Protein AF-A0A1I4LTQ1-F1 (afdb_monomer)

Structure (mmCIF, N/CA/C/O backbone):
data_AF-A0A1I4LTQ1-F1
#
_entry.id   AF-A0A1I4LTQ1-F1
#
loop_
_atom_site.group_PDB
_atom_site.id
_atom_site.type_symbol
_atom_site.label_atom_id
_atom_site.label_alt_id
_atom_site.label_comp_id
_atom_site.label_asym_id
_atom_site.label_entity_id
_atom_site.label_seq_id
_atom_site.pdbx_PDB_ins_code
_atom_site.Cartn_x
_atom_site.Cartn_y
_atom_site.Cartn_z
_atom_site.occupancy
_atom_site.B_iso_or_equiv
_atom_site.auth_seq_id
_atom_site.auth_comp_id
_atom_site.auth_asym_id
_atom_site.auth_atom_id
_atom_site.pdbx_PDB_model_num
ATOM 1 N N . MET A 1 1 ? -49.888 -30.106 80.036 1.00 45.09 1 MET A N 1
ATOM 2 C CA . MET A 1 1 ? -49.676 -30.018 78.575 1.00 45.09 1 MET A CA 1
ATOM 3 C C . MET A 1 1 ? -50.922 -29.412 77.910 1.00 45.09 1 MET A C 1
ATOM 5 O O . MET A 1 1 ? -51.361 -29.895 76.881 1.00 45.09 1 MET A O 1
ATOM 9 N N . GLU A 1 2 ? -51.498 -28.349 78.493 1.00 43.78 2 GLU A N 1
ATOM 10 C CA . GLU A 1 2 ? -52.837 -27.847 78.110 1.00 43.78 2 GLU A CA 1
ATOM 11 C C . GLU A 1 2 ? -52.862 -26.343 77.763 1.00 43.78 2 GLU A C 1
ATOM 13 O O . GLU A 1 2 ? -53.797 -25.876 77.122 1.00 43.78 2 GLU A O 1
ATOM 18 N N . ASN A 1 3 ? -51.788 -25.590 78.042 1.00 42.47 3 ASN A N 1
ATOM 19 C CA . ASN A 1 3 ? -51.724 -24.146 77.751 1.00 42.47 3 ASN A CA 1
ATOM 20 C C . ASN A 1 3 ? -51.275 -23.803 76.313 1.00 42.47 3 ASN A C 1
A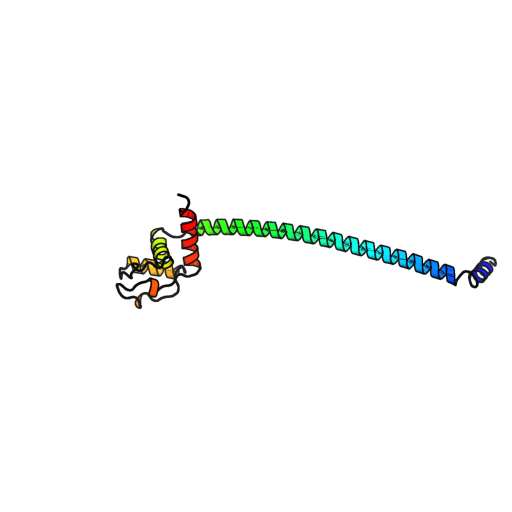TOM 22 O O . ASN A 1 3 ? -51.437 -22.666 75.880 1.00 42.47 3 ASN A O 1
ATOM 26 N N . ASN A 1 4 ? -50.758 -24.773 75.546 1.00 49.94 4 ASN A N 1
ATOM 27 C CA . ASN A 1 4 ? -50.298 -24.553 74.164 1.00 49.94 4 ASN A CA 1
ATOM 28 C C . ASN A 1 4 ? -51.421 -24.671 73.121 1.00 49.94 4 ASN A C 1
ATOM 30 O O . ASN A 1 4 ? -51.283 -24.155 72.016 1.00 49.94 4 ASN A O 1
ATOM 34 N N . VAL A 1 5 ? -52.540 -25.316 73.462 1.00 50.38 5 VAL A N 1
ATOM 35 C CA . VAL A 1 5 ? -53.657 -25.524 72.526 1.00 50.38 5 VAL A CA 1
ATOM 36 C C . VAL A 1 5 ? -54.635 -24.343 72.571 1.00 50.38 5 VAL A C 1
ATOM 38 O O . VAL A 1 5 ? -55.112 -23.903 71.529 1.00 50.38 5 VAL A O 1
ATOM 41 N N . LEU A 1 6 ? -54.852 -23.731 73.742 1.00 42.72 6 LEU A N 1
ATOM 42 C CA . LEU A 1 6 ? -55.742 -22.569 73.881 1.00 42.72 6 LEU A CA 1
ATOM 43 C C . LEU A 1 6 ? -55.154 -21.290 73.238 1.00 42.72 6 LEU A C 1
ATOM 45 O O . LEU A 1 6 ? -55.887 -20.514 72.627 1.00 42.72 6 LEU A O 1
ATOM 49 N N . ALA A 1 7 ? -53.824 -21.115 73.273 1.00 47.09 7 ALA A N 1
ATOM 50 C CA . ALA A 1 7 ? -53.120 -20.041 72.556 1.00 47.09 7 ALA A CA 1
ATOM 51 C C . ALA A 1 7 ? -53.110 -20.244 71.022 1.00 47.09 7 ALA A C 1
ATOM 53 O O . ALA A 1 7 ? -53.141 -19.275 70.257 1.00 47.09 7 ALA A O 1
ATOM 54 N N . ALA A 1 8 ? -53.132 -21.499 70.560 1.00 50.41 8 ALA A N 1
ATOM 55 C CA . ALA A 1 8 ? -53.232 -21.839 69.140 1.00 50.41 8 ALA A CA 1
ATOM 56 C C . ALA A 1 8 ? -54.645 -21.594 68.572 1.00 50.41 8 ALA A C 1
ATOM 58 O O . ALA A 1 8 ? -54.783 -21.205 67.415 1.00 50.41 8 ALA A O 1
ATOM 59 N N . VAL A 1 9 ? -55.697 -21.746 69.386 1.00 45.88 9 VAL A N 1
ATOM 60 C CA . VAL A 1 9 ? -57.092 -21.557 68.943 1.00 45.88 9 VAL A CA 1
ATOM 61 C C . VAL A 1 9 ? -57.524 -20.084 68.997 1.00 45.88 9 VAL A C 1
ATOM 63 O O . VAL A 1 9 ? -58.225 -19.622 68.099 1.00 45.88 9 VAL A O 1
ATOM 66 N N . ILE A 1 10 ? -57.044 -19.301 69.973 1.00 43.50 10 ILE A N 1
ATOM 67 C CA . ILE A 1 10 ? -57.368 -17.863 70.077 1.00 43.50 10 ILE A CA 1
ATOM 68 C C . ILE A 1 10 ? -56.563 -17.012 69.070 1.00 43.50 10 ILE A C 1
ATOM 70 O O . ILE A 1 10 ? -57.073 -16.008 68.571 1.00 43.50 10 ILE A O 1
ATOM 74 N N . SER A 1 11 ? -55.355 -17.434 68.665 1.00 46.81 11 SER A N 1
ATOM 75 C CA . SER A 1 11 ? -54.622 -16.780 67.558 1.00 46.81 11 SER A CA 1
ATOM 76 C C . SER A 1 11 ? -55.139 -17.162 66.161 1.00 46.81 11 SER A C 1
ATOM 78 O O . SER A 1 11 ? -54.960 -16.394 65.211 1.00 46.81 11 SER A O 1
ATOM 80 N N . GLY A 1 12 ? -55.839 -18.296 66.040 1.00 45.28 12 GLY A N 1
ATOM 81 C CA . GLY A 1 12 ? -56.333 -18.835 64.772 1.00 45.28 12 GLY A CA 1
ATOM 82 C C . GLY A 1 12 ? -57.532 -18.108 64.149 1.00 45.28 12 GLY A C 1
ATOM 83 O O . GLY A 1 12 ? -57.721 -18.226 62.943 1.00 45.28 12 GLY A O 1
ATOM 84 N N . ILE A 1 13 ? -58.326 -17.343 64.915 1.00 48.84 13 ILE A N 1
ATOM 85 C CA . ILE A 1 13 ? -59.625 -16.821 64.424 1.00 48.84 13 ILE A CA 1
ATOM 86 C C . ILE A 1 13 ? -59.686 -15.284 64.319 1.00 48.84 13 ILE A C 1
ATOM 88 O O . ILE A 1 13 ? -60.436 -14.771 63.495 1.00 48.84 13 ILE A O 1
ATOM 92 N N . LEU A 1 14 ? -58.864 -14.525 65.058 1.00 44.59 14 LEU A N 1
ATOM 93 C CA . LEU A 1 14 ? -58.902 -13.047 65.010 1.00 44.59 14 LEU A CA 1
ATOM 94 C C . LEU A 1 14 ? -57.570 -12.373 64.633 1.00 44.59 14 LEU A C 1
ATOM 96 O O . LEU A 1 14 ? -57.567 -11.200 64.271 1.00 44.59 14 LEU A O 1
ATOM 100 N N . GLY A 1 15 ? -56.446 -13.100 64.654 1.00 43.44 15 GLY A N 1
ATOM 101 C CA . GLY A 1 15 ? -55.117 -12.556 64.327 1.00 43.44 15 GLY A CA 1
ATOM 102 C C . GLY A 1 15 ? -54.445 -13.180 63.101 1.00 43.44 15 GLY A C 1
ATOM 103 O O . GLY A 1 15 ? -53.581 -12.551 62.496 1.00 43.44 15 GLY A O 1
ATOM 104 N N . GLY A 1 16 ? -54.845 -14.390 62.696 1.00 45.22 16 GLY A N 1
ATOM 105 C CA . GLY A 1 16 ? -54.130 -15.188 61.694 1.00 45.22 16 GLY A CA 1
ATOM 106 C C . GLY A 1 16 ? -54.030 -14.549 60.307 1.00 45.22 16 GLY A C 1
ATOM 107 O O . GLY A 1 16 ? -52.960 -14.571 59.709 1.00 45.22 16 GLY A O 1
ATOM 108 N N . GLY A 1 17 ? -55.100 -13.922 59.809 1.00 51.56 17 GLY A N 1
ATOM 109 C CA . GLY A 1 17 ? -55.105 -13.313 58.471 1.00 51.56 17 GLY A CA 1
ATOM 110 C C . GLY A 1 17 ? -54.215 -12.071 58.367 1.00 51.56 17 GLY A C 1
ATOM 111 O O . GLY A 1 17 ? -53.407 -11.963 57.449 1.00 51.56 17 GLY A O 1
ATOM 112 N N . VAL A 1 18 ? -54.316 -11.158 59.339 1.00 56.81 18 VAL A N 1
ATOM 113 C CA . VAL A 1 18 ? -53.531 -9.913 59.351 1.00 56.81 18 VAL A CA 1
ATOM 114 C C . VAL A 1 18 ? -52.066 -10.203 59.662 1.00 56.81 18 VAL A C 1
ATOM 116 O O . VAL A 1 18 ? -51.195 -9.674 58.982 1.00 56.81 18 VAL A O 1
ATOM 119 N N . VAL A 1 19 ? -51.775 -11.085 60.626 1.00 58.19 19 VAL A N 1
ATOM 120 C CA . VAL A 1 19 ? -50.396 -11.470 60.974 1.00 58.19 19 VAL A CA 1
ATOM 121 C C . VAL A 1 19 ? -49.730 -12.244 59.834 1.00 58.19 19 VAL A C 1
ATOM 123 O O . VAL A 1 19 ? -48.571 -11.978 59.518 1.00 58.19 19 VAL A O 1
ATOM 126 N N . SER A 1 20 ? -50.455 -13.152 59.171 1.00 59.25 20 SER A N 1
ATOM 127 C CA . SER A 1 20 ? -49.943 -13.873 58.001 1.00 59.25 20 SER A CA 1
ATOM 128 C C . SER A 1 20 ? -49.683 -12.924 56.829 1.00 59.25 20 SER A C 1
ATOM 130 O O . SER A 1 20 ? -48.585 -12.944 56.278 1.00 59.25 20 SER A O 1
ATOM 132 N N . ALA A 1 21 ? -50.614 -12.013 56.521 1.00 65.81 21 ALA A N 1
ATOM 133 C CA . ALA A 1 21 ? -50.420 -10.998 55.486 1.00 65.81 21 ALA A CA 1
ATOM 134 C C . ALA A 1 21 ? -49.226 -10.07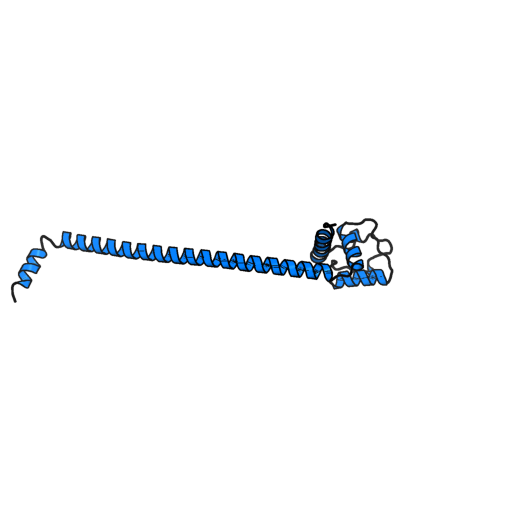9 55.792 1.00 65.81 21 ALA A C 1
ATOM 136 O O . ALA A 1 21 ? -48.422 -9.809 54.900 1.00 65.81 21 ALA A O 1
ATOM 137 N N . LEU A 1 22 ? -49.057 -9.656 57.052 1.00 67.69 22 LEU A N 1
ATOM 138 C CA . LEU A 1 22 ? -47.920 -8.840 57.485 1.00 67.69 22 LEU A CA 1
ATOM 139 C C . LEU A 1 22 ? -46.590 -9.587 57.292 1.00 67.69 22 LEU A C 1
ATOM 141 O O . LEU A 1 22 ? -45.630 -9.022 56.769 1.00 67.69 22 LEU A O 1
ATOM 145 N N . LEU A 1 23 ? -46.539 -10.872 57.663 1.00 66.31 23 LEU A N 1
ATOM 146 C CA . LEU A 1 23 ? -45.379 -11.742 57.450 1.00 66.31 23 LEU A CA 1
ATOM 147 C C . LEU A 1 23 ? -45.064 -11.911 55.961 1.00 66.31 23 LEU A C 1
ATOM 149 O O . LEU A 1 23 ? -43.906 -11.777 55.569 1.00 66.31 23 LEU A O 1
ATOM 153 N N . THR A 1 24 ? -46.074 -12.145 55.120 1.00 71.25 24 THR A N 1
ATOM 154 C CA . THR A 1 24 ? -45.899 -12.248 53.665 1.00 71.25 24 THR A CA 1
ATOM 155 C C . THR A 1 24 ? -45.359 -10.947 53.077 1.00 71.25 24 THR A C 1
ATOM 157 O O . THR A 1 24 ? -44.436 -10.987 52.267 1.00 71.25 24 THR A O 1
ATOM 160 N N . GLN A 1 25 ? -45.856 -9.793 53.524 1.00 72.38 25 GLN A N 1
ATOM 161 C CA . GLN A 1 25 ? -45.396 -8.484 53.058 1.00 72.38 25 GLN A CA 1
ATOM 162 C C . GLN A 1 25 ? -43.952 -8.186 53.489 1.00 72.38 25 GLN A C 1
ATOM 164 O O . GLN A 1 25 ? -43.165 -7.662 52.701 1.00 72.38 25 GLN A O 1
ATOM 169 N N . ILE A 1 26 ? -43.575 -8.545 54.722 1.00 73.75 26 ILE A N 1
ATOM 170 C CA . ILE A 1 26 ? -42.201 -8.401 55.227 1.00 73.75 26 ILE A CA 1
ATOM 171 C C . ILE A 1 26 ? -41.246 -9.326 54.463 1.00 73.75 26 ILE A C 1
ATOM 173 O O . ILE A 1 26 ? -40.159 -8.897 54.076 1.00 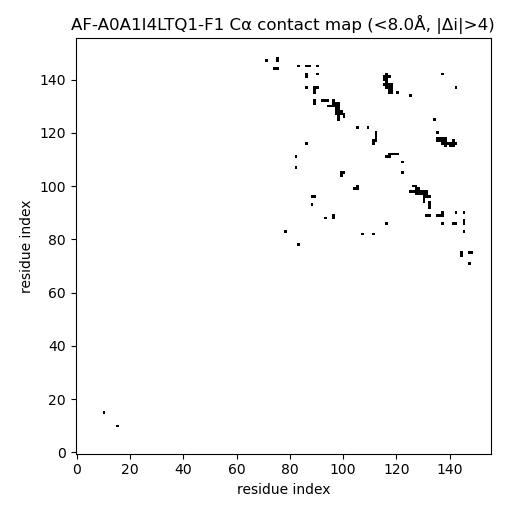73.75 26 ILE A O 1
ATOM 177 N N . LEU A 1 27 ? -41.645 -10.576 54.212 1.00 72.31 27 LEU A N 1
ATOM 178 C CA . LEU A 1 27 ? -40.854 -11.533 53.433 1.00 72.31 27 LEU A CA 1
ATOM 179 C C . LEU A 1 27 ? -40.704 -11.090 51.975 1.00 72.31 27 LEU A C 1
ATOM 181 O O . LEU A 1 27 ? -39.603 -11.169 51.437 1.00 72.31 27 LEU A O 1
ATOM 185 N N . GLN A 1 28 ? -41.769 -10.571 51.356 1.00 75.94 28 GLN A N 1
ATOM 186 C CA . GLN A 1 28 ? -41.710 -9.999 50.011 1.00 75.94 28 GLN A CA 1
ATOM 187 C C . GLN A 1 28 ? -40.776 -8.795 49.960 1.00 75.94 28 GLN A C 1
ATOM 189 O O . GLN A 1 28 ? -39.905 -8.782 49.102 1.00 75.94 28 GLN A O 1
ATOM 194 N N . LYS A 1 29 ? -40.877 -7.851 50.908 1.00 72.69 29 LYS A N 1
ATOM 195 C CA . LYS A 1 29 ? -39.963 -6.700 50.988 1.00 72.69 29 LYS A CA 1
ATOM 196 C C . LYS A 1 29 ? -38.507 -7.131 51.122 1.00 72.69 29 LYS A C 1
ATOM 198 O O . LYS A 1 29 ? -37.661 -6.630 50.386 1.00 72.69 29 LYS A O 1
ATOM 203 N N . LYS A 1 30 ? -38.218 -8.089 52.010 1.00 74.12 30 LYS A N 1
ATOM 204 C CA . LYS A 1 30 ? -36.866 -8.646 52.173 1.00 74.12 30 LYS A CA 1
ATOM 205 C C . LYS A 1 30 ? -36.370 -9.333 50.903 1.00 74.12 30 LYS A C 1
ATOM 207 O O . LYS A 1 30 ? -35.210 -9.158 50.550 1.00 74.12 30 LYS A O 1
ATOM 212 N N . LYS A 1 31 ? -37.238 -10.073 50.208 1.00 75.38 31 LYS A N 1
ATOM 213 C CA . LYS A 1 31 ? -36.907 -10.723 48.937 1.00 75.38 31 LYS A CA 1
ATOM 214 C C . LYS A 1 31 ? -36.620 -9.700 47.837 1.00 75.38 31 LYS A C 1
ATOM 216 O O . LYS A 1 31 ? -35.561 -9.772 47.236 1.00 75.38 31 LYS A O 1
ATOM 221 N N . THR A 1 32 ? -37.481 -8.697 47.650 1.00 77.50 32 THR A N 1
ATOM 222 C CA . THR A 1 32 ? -37.225 -7.606 46.695 1.00 77.50 32 THR A CA 1
ATOM 223 C C . THR A 1 32 ? -35.966 -6.827 47.037 1.00 77.50 32 THR A C 1
ATOM 225 O O . THR A 1 32 ? -35.254 -6.420 46.135 1.00 77.50 32 THR A O 1
ATOM 228 N N . GLN A 1 33 ? -35.654 -6.638 48.319 1.00 78.81 33 GLN A N 1
ATOM 229 C CA . GLN A 1 33 ? -34.439 -5.936 48.721 1.00 78.81 33 GLN A CA 1
ATOM 230 C C . GLN A 1 33 ? -33.184 -6.769 48.442 1.00 78.81 33 GLN A C 1
ATOM 232 O O . GLN A 1 33 ? -32.200 -6.226 47.960 1.00 78.81 33 GLN A O 1
ATOM 237 N N . ALA A 1 34 ? -33.239 -8.085 48.658 1.00 77.44 34 ALA A N 1
ATOM 238 C CA . ALA A 1 34 ? -32.165 -8.993 48.266 1.00 77.44 34 ALA A CA 1
ATOM 239 C C . ALA A 1 34 ? -31.984 -9.057 46.738 1.00 77.44 34 ALA A C 1
ATOM 241 O O . ALA A 1 34 ? -30.851 -9.056 46.264 1.00 77.44 34 ALA A O 1
ATOM 242 N N . ASP A 1 35 ? -33.081 -9.065 45.975 1.00 82.81 35 ASP A N 1
ATOM 243 C CA . ASP A 1 35 ? -33.044 -9.048 44.510 1.00 82.81 35 ASP A CA 1
ATOM 244 C C . ASP A 1 35 ? -32.485 -7.713 43.981 1.00 82.81 35 ASP A C 1
ATOM 246 O O . ASP A 1 35 ? -31.654 -7.722 43.077 1.00 82.81 35 ASP A O 1
ATOM 250 N N . ILE A 1 36 ? -32.856 -6.574 44.583 1.00 79.00 36 ILE A N 1
ATOM 251 C CA . ILE A 1 36 ? -32.298 -5.251 44.251 1.00 79.00 36 ILE A CA 1
ATOM 252 C C . ILE A 1 36 ? -30.797 -5.217 44.537 1.00 79.00 36 ILE A C 1
ATOM 254 O O . ILE A 1 36 ? -30.031 -4.893 43.638 1.00 79.00 36 ILE A O 1
ATOM 258 N N . SER A 1 37 ? -30.358 -5.626 45.731 1.00 80.88 37 SER A N 1
ATOM 259 C CA . SER A 1 37 ? -28.928 -5.647 46.071 1.00 80.88 37 SER A CA 1
ATOM 260 C C . SER A 1 37 ? -28.123 -6.591 45.176 1.00 80.88 37 SER A C 1
ATOM 262 O O . SER A 1 37 ? -26.960 -6.328 44.878 1.00 80.88 37 SER A O 1
ATOM 264 N N . ARG A 1 38 ? -28.731 -7.690 44.718 1.00 84.81 38 ARG A N 1
ATOM 265 C CA . ARG A 1 38 ? -28.106 -8.598 43.755 1.00 84.81 38 ARG A CA 1
ATOM 266 C C . ARG A 1 38 ? -27.959 -7.945 42.383 1.00 84.81 38 ARG A C 1
ATOM 268 O O . ARG A 1 38 ? -26.887 -8.038 41.796 1.00 84.81 38 ARG A O 1
ATOM 275 N N . VAL A 1 39 ? -29.008 -7.295 41.882 1.00 80.19 39 VAL A N 1
ATOM 276 C CA . VAL A 1 39 ? -28.959 -6.580 40.600 1.00 80.19 39 VAL A CA 1
ATOM 277 C C . VAL A 1 39 ? -27.965 -5.423 40.670 1.00 80.19 39 VAL A C 1
ATOM 279 O O . VAL A 1 39 ? -27.193 -5.253 39.736 1.00 80.19 39 VAL A O 1
ATOM 282 N N . GLU A 1 40 ? -27.911 -4.683 41.778 1.00 83.50 40 GLU A N 1
ATOM 283 C CA . GLU A 1 40 ? -26.914 -3.631 42.011 1.00 83.50 40 GLU A CA 1
ATOM 284 C C . GLU A 1 40 ? -25.490 -4.197 41.927 1.00 83.50 40 GLU A C 1
ATOM 286 O O . GLU A 1 40 ? -24.691 -3.719 41.122 1.00 83.50 40 GLU A O 1
ATOM 291 N N . ALA A 1 41 ? -25.201 -5.290 42.638 1.00 83.75 41 ALA A N 1
ATOM 292 C CA . ALA A 1 41 ? -23.898 -5.951 42.575 1.00 83.75 41 ALA A CA 1
ATOM 293 C C . ALA A 1 41 ? -23.563 -6.487 41.168 1.00 83.75 41 ALA A C 1
ATOM 295 O O . ALA A 1 41 ? -22.427 -6.360 40.711 1.00 83.75 41 ALA A O 1
ATOM 296 N N . GLU A 1 42 ? -24.538 -7.056 40.450 1.00 84.81 42 GLU A N 1
ATOM 297 C CA . GLU A 1 42 ? -24.364 -7.491 39.058 1.00 84.81 42 GLU A CA 1
ATOM 298 C C . GLU A 1 42 ? -24.099 -6.287 38.131 1.00 84.81 42 GLU A C 1
ATOM 300 O O . GLU A 1 42 ? -23.221 -6.357 37.270 1.00 84.81 42 GLU A O 1
ATOM 305 N N . THR A 1 43 ? -24.773 -5.149 38.333 1.00 81.81 43 THR A N 1
ATOM 306 C CA . THR A 1 43 ? -24.527 -3.925 37.553 1.00 81.81 43 THR A CA 1
ATOM 307 C C . THR A 1 43 ? -23.165 -3.301 37.845 1.00 81.81 43 THR A C 1
ATOM 309 O O . THR A 1 43 ? -22.478 -2.915 36.902 1.00 81.81 43 THR A O 1
ATOM 312 N N . GLU A 1 44 ? -22.723 -3.257 39.104 1.00 84.31 44 GLU A N 1
ATOM 313 C CA . GLU A 1 44 ? -21.386 -2.783 39.486 1.00 84.31 44 GLU A CA 1
ATOM 314 C C . GLU A 1 44 ? -20.291 -3.689 38.913 1.00 84.31 44 GLU A C 1
ATOM 316 O O . GLU A 1 44 ? -19.279 -3.218 38.378 1.00 84.31 44 GLU A O 1
ATOM 321 N N . HIS A 1 45 ? -20.514 -5.003 38.950 1.00 87.62 45 HIS A N 1
ATOM 322 C CA . HIS A 1 45 ? -19.620 -5.977 38.344 1.00 87.62 45 HIS A CA 1
ATOM 323 C C . HIS A 1 45 ? -19.517 -5.772 36.825 1.00 87.62 45 HIS A C 1
ATOM 325 O O . HIS A 1 45 ? -18.413 -5.771 36.271 1.00 87.62 45 HIS A O 1
ATOM 331 N N . LEU A 1 46 ? -20.644 -5.588 36.134 1.00 83.31 46 LEU A N 1
ATOM 332 C CA . LEU A 1 46 ? -20.668 -5.344 34.689 1.00 83.31 46 LEU A CA 1
ATOM 333 C C . LEU A 1 46 ? -20.032 -3.994 34.327 1.00 83.31 46 LEU A C 1
ATOM 335 O O . LEU A 1 46 ? -19.288 -3.899 33.350 1.00 83.31 46 LEU A O 1
ATOM 339 N N . GLN A 1 47 ? -20.248 -2.950 35.128 1.00 86.38 47 GLN A N 1
ATOM 340 C CA . GLN A 1 47 ? -19.578 -1.659 34.949 1.00 86.38 47 GLN A CA 1
ATOM 341 C C . GLN A 1 47 ? -18.061 -1.788 35.114 1.00 86.38 47 GLN A C 1
ATOM 343 O O . GLN A 1 47 ? -17.294 -1.274 34.303 1.00 86.38 47 GLN A O 1
ATOM 348 N N . THR A 1 48 ? -17.609 -2.546 36.110 1.00 87.50 48 THR A N 1
ATOM 349 C CA . THR A 1 48 ? -16.177 -2.782 36.325 1.00 87.50 48 THR A CA 1
ATOM 350 C C . THR A 1 48 ? -15.565 -3.561 35.160 1.00 87.50 48 THR A C 1
ATOM 352 O O . THR A 1 48 ? -14.504 -3.192 34.656 1.00 87.50 48 THR A O 1
ATOM 355 N N . GLN A 1 49 ? -16.253 -4.595 34.666 1.00 88.38 49 GLN A N 1
ATOM 356 C CA . GLN A 1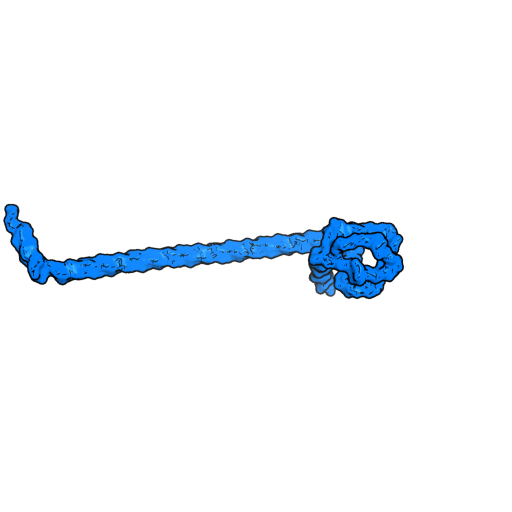 49 ? -15.814 -5.350 33.488 1.00 88.38 49 GLN A CA 1
ATOM 357 C C . GLN A 1 49 ? -15.753 -4.487 32.225 1.00 88.38 49 GLN A C 1
ATOM 359 O O . GLN A 1 49 ? -14.783 -4.573 31.475 1.00 88.38 49 GLN A O 1
ATOM 364 N N . THR A 1 50 ? -16.752 -3.636 31.984 1.00 85.06 50 THR A N 1
ATOM 365 C CA . THR A 1 50 ? -16.751 -2.757 30.803 1.00 85.06 50 THR A CA 1
ATOM 366 C C . THR A 1 50 ? -15.615 -1.736 30.861 1.00 85.06 50 THR A C 1
ATOM 368 O O . THR A 1 50 ? -14.963 -1.506 29.843 1.00 85.06 50 THR A O 1
ATOM 371 N N . LEU A 1 51 ? -15.299 -1.189 32.039 1.00 88.06 51 LEU A N 1
ATOM 372 C CA . LEU A 1 51 ? -14.146 -0.302 32.228 1.00 88.06 51 LEU A CA 1
ATOM 373 C C . LEU A 1 51 ? -12.810 -1.011 31.968 1.00 88.06 51 LEU A C 1
ATOM 375 O O . LEU A 1 51 ? -11.926 -0.440 31.324 1.00 88.06 51 LEU A O 1
ATOM 379 N N . LEU A 1 52 ? -12.660 -2.254 32.435 1.00 89.31 52 LEU A N 1
ATOM 380 C CA . LEU A 1 52 ? -11.462 -3.058 32.183 1.00 89.31 52 LEU A CA 1
ATOM 381 C C . LEU A 1 52 ? -11.294 -3.359 30.689 1.00 89.31 52 LEU A C 1
ATOM 383 O O . LEU A 1 52 ? -10.234 -3.073 30.135 1.00 89.31 52 LEU A O 1
ATOM 387 N N . LEU A 1 53 ? -12.355 -3.812 30.015 1.00 86.94 53 LEU A N 1
ATOM 388 C CA . LEU A 1 53 ? -12.337 -4.082 28.573 1.00 86.94 53 LEU A CA 1
ATOM 389 C C . LEU A 1 53 ? -12.026 -2.827 27.750 1.00 86.94 53 LEU A C 1
ATOM 391 O O . LEU A 1 53 ? -11.258 -2.883 26.794 1.00 86.94 53 LEU A O 1
ATOM 395 N N . GLN A 1 54 ? -12.571 -1.666 28.127 1.00 85.69 54 GLN A N 1
ATOM 396 C CA . GLN A 1 54 ? -12.234 -0.401 27.469 1.00 85.69 54 GLN A CA 1
ATOM 397 C C . GLN A 1 54 ? -10.758 -0.034 27.635 1.00 85.69 54 GLN A C 1
ATOM 399 O O . GLN A 1 54 ? -10.146 0.510 26.713 1.00 85.69 54 GLN A O 1
ATOM 404 N N . LYS A 1 55 ? -10.176 -0.306 28.806 1.00 89.19 55 LYS A N 1
ATOM 405 C CA . LYS A 1 55 ? -8.754 -0.066 29.058 1.00 89.19 55 LYS A CA 1
ATOM 406 C C . LYS A 1 55 ? -7.878 -1.012 28.238 1.00 89.19 55 LYS A C 1
ATOM 408 O O . LYS A 1 55 ? -6.906 -0.552 27.644 1.00 89.19 55 LYS A O 1
ATOM 413 N N . GLU A 1 56 ? -8.240 -2.290 28.166 1.00 88.88 56 GLU A N 1
ATOM 414 C CA . GLU A 1 56 ? -7.555 -3.284 27.333 1.00 88.88 56 GLU A CA 1
ATOM 415 C C . GLU A 1 56 ? -7.625 -2.914 25.851 1.00 88.88 56 GLU A C 1
ATOM 417 O O . GLU A 1 56 ? -6.590 -2.866 25.192 1.00 88.88 56 GLU A O 1
ATOM 422 N N . LEU A 1 57 ? -8.803 -2.536 25.343 1.00 85.94 57 LEU A N 1
ATOM 423 C CA . LEU A 1 57 ? -8.970 -2.072 23.962 1.00 85.94 57 LEU A CA 1
ATOM 424 C C . LEU A 1 57 ? -8.084 -0.866 23.643 1.00 85.94 57 LEU A C 1
ATOM 426 O O . LEU A 1 57 ? -7.463 -0.823 22.584 1.00 85.94 57 LEU A O 1
ATOM 430 N N . LYS A 1 58 ? -7.982 0.103 24.560 1.00 88.25 58 LYS A N 1
ATOM 431 C CA . LYS A 1 58 ? -7.066 1.243 24.397 1.00 88.25 58 LYS A CA 1
ATOM 432 C C . LYS A 1 58 ? -5.602 0.802 24.368 1.00 88.25 58 LYS A C 1
ATOM 434 O O . LYS A 1 58 ? -4.834 1.340 23.573 1.00 88.25 58 LYS A O 1
ATOM 439 N N . GLY A 1 59 ? -5.225 -0.164 25.207 1.00 87.00 59 GLY A N 1
ATOM 440 C CA . GLY A 1 59 ? -3.886 -0.757 25.210 1.00 87.00 59 GLY A CA 1
ATOM 441 C C . GLY A 1 59 ? -3.556 -1.420 23.874 1.00 87.00 59 GLY A C 1
ATOM 442 O O . GLY A 1 59 ? -2.580 -1.043 23.229 1.00 87.00 59 GLY A O 1
ATOM 443 N N . VAL A 1 60 ? -4.431 -2.314 23.406 1.00 88.12 60 VAL A N 1
ATOM 444 C CA . VAL A 1 60 ? -4.294 -3.000 22.112 1.00 88.12 60 VAL A CA 1
ATOM 445 C C . VAL A 1 60 ? -4.227 -1.997 20.962 1.00 88.12 60 VAL A C 1
ATOM 447 O O . VAL A 1 60 ? -3.356 -2.104 20.103 1.00 88.12 60 VAL A O 1
ATOM 450 N N . GLN A 1 61 ? -5.085 -0.973 20.957 1.00 88.44 61 GLN A N 1
ATOM 451 C CA . GLN A 1 61 ? -5.054 0.063 19.924 1.00 88.44 61 GLN A CA 1
ATOM 452 C C . GLN A 1 61 ? -3.712 0.809 19.896 1.00 88.44 61 GLN A C 1
ATOM 454 O O . GLN A 1 61 ? -3.190 1.108 18.822 1.00 88.44 61 GLN A O 1
ATOM 459 N N . SER A 1 62 ? -3.134 1.097 21.064 1.00 90.31 62 SER A N 1
ATOM 460 C CA . SER A 1 62 ? -1.815 1.724 21.155 1.00 90.31 62 SER A CA 1
ATOM 461 C C . SER A 1 62 ? -0.714 0.817 20.602 1.00 90.31 62 SER A C 1
ATOM 463 O O . SER A 1 62 ? 0.156 1.291 19.874 1.00 90.31 62 SER A O 1
ATOM 465 N N . GLU A 1 63 ? -0.740 -0.477 20.919 1.00 88.31 63 GLU A N 1
ATOM 466 C CA . GLU A 1 63 ? 0.237 -1.447 20.407 1.00 88.31 63 GLU A CA 1
ATOM 467 C C . GLU A 1 63 ? 0.137 -1.624 18.890 1.00 88.31 63 GLU A C 1
ATOM 469 O O . GLU A 1 63 ? 1.162 -1.673 18.204 1.00 88.31 63 GLU A O 1
ATOM 474 N N . VAL A 1 64 ? -1.087 -1.654 18.354 1.00 89.12 64 VAL A N 1
ATOM 475 C CA . VAL A 1 64 ? -1.346 -1.674 16.909 1.00 89.12 64 VAL A CA 1
ATOM 476 C C . VAL A 1 64 ? -0.745 -0.438 16.246 1.00 89.12 64 VAL A C 1
ATOM 478 O O . VAL A 1 64 ? -0.024 -0.575 15.260 1.00 89.12 64 VAL A O 1
ATOM 481 N N . ASN A 1 65 ? -0.954 0.753 16.813 1.00 85.38 65 ASN A N 1
ATOM 482 C CA . ASN A 1 65 ? -0.402 1.992 16.261 1.00 85.38 65 ASN A CA 1
ATOM 483 C C . ASN A 1 65 ? 1.137 1.985 16.256 1.00 85.38 65 ASN A C 1
ATOM 485 O O . ASN A 1 65 ? 1.749 2.297 15.237 1.00 85.38 65 ASN A O 1
ATOM 489 N N . ILE A 1 66 ? 1.769 1.562 17.358 1.00 86.75 66 ILE A N 1
ATOM 490 C CA . ILE A 1 66 ? 3.236 1.450 17.455 1.00 86.75 66 ILE A CA 1
ATOM 491 C C . ILE A 1 66 ? 3.772 0.435 16.438 1.00 86.75 66 ILE A C 1
ATOM 493 O O . ILE A 1 66 ? 4.810 0.646 15.808 1.00 86.75 66 ILE A O 1
ATOM 497 N N . THR A 1 67 ? 3.078 -0.690 16.277 1.00 81.69 67 THR A N 1
ATOM 498 C CA . THR A 1 67 ? 3.466 -1.732 15.323 1.00 81.69 67 THR A CA 1
ATOM 499 C C . THR A 1 67 ? 3.348 -1.222 13.892 1.00 81.69 67 THR A C 1
ATOM 501 O O . THR A 1 67 ? 4.271 -1.412 13.101 1.00 81.69 67 THR A O 1
ATOM 504 N N . GLN A 1 68 ? 2.270 -0.504 13.576 1.00 81.06 68 GLN A N 1
ATOM 505 C CA . GLN A 1 68 ? 2.077 0.115 12.272 1.00 81.06 68 GLN A CA 1
ATOM 506 C C . GLN A 1 68 ? 3.178 1.136 11.964 1.00 81.06 68 GLN A C 1
ATOM 508 O O . GLN A 1 68 ? 3.712 1.139 10.860 1.00 81.06 68 GLN A O 1
ATOM 513 N N . GLU A 1 69 ? 3.579 1.958 12.934 1.00 83.19 69 GLU A N 1
ATOM 514 C CA . GLU A 1 69 ? 4.660 2.935 12.760 1.00 83.19 69 GLU A CA 1
ATOM 515 C C . GLU A 1 69 ? 6.014 2.261 12.473 1.00 83.19 69 GLU A C 1
ATOM 517 O O . GLU A 1 69 ? 6.759 2.682 11.579 1.00 83.19 69 GLU A O 1
ATOM 522 N N . LYS A 1 70 ? 6.314 1.157 13.169 1.00 79.69 70 LYS A N 1
ATOM 523 C CA . LYS A 1 70 ? 7.509 0.342 12.901 1.00 79.69 70 LYS A CA 1
ATOM 524 C C . LYS A 1 70 ? 7.472 -0.271 11.504 1.00 79.69 70 LYS A C 1
ATOM 526 O O . LYS A 1 70 ? 8.475 -0.212 10.795 1.00 79.69 70 LYS A O 1
ATOM 531 N N . ILE A 1 71 ? 6.330 -0.828 11.096 1.00 76.69 71 ILE A N 1
ATOM 532 C CA . ILE A 1 71 ? 6.136 -1.386 9.751 1.00 76.69 71 ILE A CA 1
ATOM 533 C C . ILE A 1 71 ? 6.328 -0.294 8.698 1.00 76.69 71 ILE A C 1
ATOM 535 O O . ILE A 1 71 ? 7.112 -0.488 7.774 1.00 76.69 71 ILE A O 1
ATOM 539 N N . ASN A 1 72 ? 5.695 0.867 8.865 1.00 75.00 72 ASN A N 1
ATOM 540 C CA . ASN A 1 72 ? 5.831 1.999 7.948 1.00 75.00 72 ASN A CA 1
ATOM 541 C C . ASN A 1 72 ? 7.295 2.436 7.815 1.00 75.00 72 ASN A C 1
ATOM 543 O O . ASN A 1 72 ? 7.777 2.664 6.707 1.00 75.00 72 ASN A O 1
ATOM 547 N N . THR A 1 73 ? 8.024 2.493 8.933 1.00 77.94 73 THR A N 1
ATOM 548 C CA . THR A 1 73 ? 9.456 2.818 8.943 1.00 77.94 73 THR A CA 1
ATOM 549 C C . THR A 1 73 ? 10.267 1.783 8.168 1.00 77.94 73 THR A C 1
ATOM 551 O O . THR A 1 73 ? 11.082 2.156 7.329 1.00 77.94 73 THR A O 1
ATOM 554 N N . LEU A 1 74 ? 10.039 0.489 8.403 1.00 75.25 74 LEU A N 1
ATOM 555 C CA . LEU A 1 74 ? 10.729 -0.577 7.675 1.00 75.25 74 LEU A CA 1
ATOM 556 C C . LEU A 1 74 ? 10.433 -0.502 6.173 1.00 75.25 74 LEU A C 1
ATOM 558 O O . LEU A 1 74 ? 11.365 -0.445 5.376 1.00 75.25 74 LEU A O 1
ATOM 562 N N . VAL A 1 75 ? 9.156 -0.413 5.797 1.00 72.25 75 VAL A N 1
ATOM 563 C CA . VAL A 1 75 ? 8.692 -0.308 4.405 1.00 72.25 75 VAL A CA 1
ATOM 564 C C . VAL A 1 75 ? 9.310 0.905 3.701 1.00 72.25 75 VAL A C 1
ATOM 566 O O . VAL A 1 75 ? 9.769 0.795 2.566 1.00 72.25 75 VAL A O 1
ATOM 569 N N . LYS A 1 76 ? 9.435 2.047 4.389 1.00 70.38 76 LYS A N 1
ATOM 570 C CA . LYS A 1 76 ? 10.086 3.250 3.846 1.00 70.38 76 LYS A CA 1
ATOM 571 C C . LYS A 1 76 ? 11.540 3.007 3.419 1.00 70.38 76 LYS A C 1
ATOM 573 O O . LYS A 1 76 ? 12.014 3.674 2.498 1.00 70.38 76 LYS A O 1
ATOM 578 N N . TYR A 1 77 ? 12.254 2.091 4.077 1.00 74.06 77 TYR A N 1
ATOM 579 C CA . TYR A 1 77 ? 13.678 1.824 3.840 1.00 74.06 77 TYR A CA 1
ATOM 580 C C . TYR A 1 77 ? 13.966 0.490 3.136 1.00 74.06 77 TYR A C 1
ATOM 582 O O . TYR A 1 77 ? 15.129 0.203 2.858 1.00 74.06 77 TYR A O 1
ATOM 590 N N . THR A 1 78 ? 12.952 -0.317 2.817 1.00 75.31 78 THR A N 1
ATOM 591 C CA . THR A 1 78 ? 13.159 -1.626 2.173 1.00 75.31 78 THR A CA 1
ATOM 592 C C . THR A 1 78 ? 13.496 -1.530 0.688 1.00 75.31 78 THR A C 1
ATOM 594 O O . THR A 1 78 ? 14.175 -2.412 0.167 1.00 75.31 78 THR A O 1
ATOM 597 N N . LEU A 1 79 ? 13.031 -0.486 -0.007 1.00 79.50 79 LEU A N 1
ATOM 598 C CA . LEU A 1 79 ? 13.222 -0.339 -1.449 1.00 79.50 79 LEU A CA 1
ATOM 599 C C . LEU A 1 79 ? 14.359 0.643 -1.772 1.00 79.50 79 LEU A C 1
ATOM 601 O O . LEU A 1 79 ? 14.490 1.698 -1.151 1.00 79.50 79 LEU A O 1
ATOM 605 N N . ALA A 1 80 ? 15.178 0.308 -2.772 1.00 80.50 80 ALA A N 1
ATOM 606 C CA . ALA A 1 80 ? 16.225 1.201 -3.256 1.00 80.50 80 ALA A CA 1
ATOM 607 C C . ALA A 1 80 ? 15.634 2.465 -3.910 1.00 80.50 80 ALA A C 1
ATOM 609 O O . ALA A 1 80 ? 14.608 2.400 -4.584 1.00 80.50 80 ALA A O 1
ATOM 610 N N . PHE A 1 81 ? 16.322 3.603 -3.764 1.00 81.62 81 PHE A N 1
ATOM 611 C CA . PHE A 1 81 ? 15.848 4.915 -4.230 1.00 81.62 81 PHE A CA 1
ATOM 612 C C . PHE A 1 81 ? 15.438 4.932 -5.715 1.00 81.62 81 PHE A C 1
ATOM 614 O O . PHE A 1 81 ? 14.379 5.444 -6.057 1.00 81.62 81 PHE A O 1
ATOM 621 N N . TYR A 1 82 ? 16.230 4.304 -6.588 1.00 80.81 82 TYR A N 1
ATOM 622 C CA . TYR A 1 82 ? 15.952 4.267 -8.029 1.00 80.81 82 TYR A CA 1
ATOM 623 C C . TYR A 1 82 ? 14.701 3.442 -8.387 1.00 80.81 82 TYR A C 1
ATOM 625 O O . TYR A 1 82 ? 14.003 3.761 -9.341 1.00 80.81 82 TYR A O 1
ATOM 633 N N . LEU A 1 83 ? 14.371 2.406 -7.607 1.00 88.44 83 LEU A N 1
ATOM 634 C CA . LEU A 1 83 ? 13.146 1.621 -7.809 1.00 88.44 83 LEU A CA 1
ATOM 635 C C . LEU A 1 83 ? 11.908 2.407 -7.383 1.00 88.44 83 LEU A C 1
ATOM 637 O O . LEU A 1 83 ? 10.860 2.307 -8.019 1.00 88.44 83 LEU A O 1
ATOM 641 N N . LEU A 1 84 ? 12.038 3.215 -6.332 1.00 89.44 84 LEU A N 1
ATOM 642 C CA . LEU A 1 84 ? 10.971 4.108 -5.909 1.00 89.44 84 LEU A CA 1
ATOM 643 C C . LEU A 1 84 ? 10.679 5.179 -6.963 1.00 89.44 84 LEU A C 1
ATOM 645 O O . LEU A 1 84 ? 9.520 5.516 -7.163 1.00 89.44 84 LEU A O 1
ATOM 649 N N . GLU A 1 85 ? 11.695 5.676 -7.669 1.00 90.94 85 GLU A N 1
ATOM 650 C CA . GLU A 1 85 ? 11.506 6.655 -8.743 1.00 90.94 85 GLU A CA 1
ATOM 651 C C . GLU A 1 85 ? 10.555 6.131 -9.833 1.00 90.94 85 GLU A C 1
ATOM 653 O O . GLU A 1 85 ? 9.666 6.852 -10.285 1.00 90.94 85 GLU A O 1
ATOM 658 N N . HIS A 1 86 ? 10.674 4.852 -10.205 1.00 93.88 86 HIS A N 1
ATOM 659 C CA . HIS A 1 86 ? 9.745 4.209 -11.138 1.00 93.88 86 HIS A CA 1
ATOM 660 C C . HIS A 1 86 ? 8.311 4.162 -10.590 1.00 93.88 86 HIS A C 1
ATOM 662 O O . HIS A 1 86 ? 7.366 4.444 -11.327 1.00 93.88 86 HIS A O 1
ATOM 668 N N . LEU A 1 87 ? 8.141 3.830 -9.305 1.00 93.94 87 LEU A N 1
ATOM 669 C CA . LEU A 1 87 ? 6.824 3.809 -8.662 1.00 93.94 87 LEU A CA 1
ATOM 670 C C . LEU A 1 87 ? 6.224 5.215 -8.551 1.00 93.94 87 LEU A C 1
ATOM 672 O O . LEU A 1 87 ? 5.044 5.385 -8.827 1.00 93.94 87 LEU A O 1
ATOM 676 N N . SER A 1 88 ? 7.032 6.218 -8.207 1.00 93.69 88 SER A N 1
ATOM 677 C CA . SER A 1 88 ? 6.610 7.616 -8.081 1.00 93.69 88 SER A CA 1
ATOM 678 C C . SER A 1 88 ? 6.146 8.187 -9.425 1.00 93.69 88 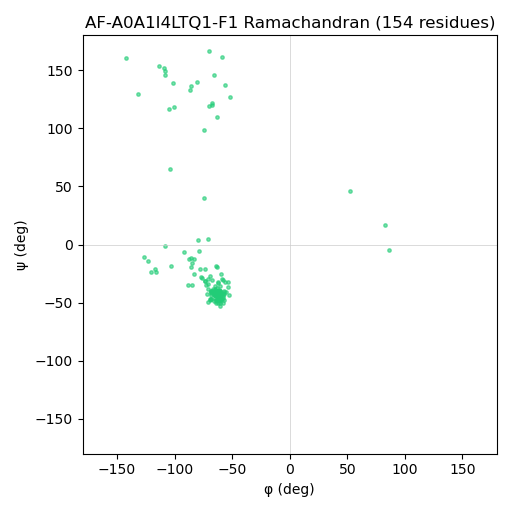SER A C 1
ATOM 680 O O . SER A 1 88 ? 5.071 8.776 -9.499 1.00 93.69 88 SER A O 1
ATOM 682 N N . LYS A 1 89 ? 6.872 7.921 -10.520 1.00 94.81 89 LYS A N 1
ATOM 683 C CA . LYS A 1 89 ? 6.447 8.328 -11.874 1.00 94.81 89 LYS A CA 1
ATOM 684 C C . LYS A 1 89 ? 5.105 7.715 -12.278 1.00 94.81 89 LYS A C 1
ATOM 686 O O . LYS A 1 89 ? 4.272 8.399 -12.864 1.00 94.81 89 LYS A O 1
ATOM 691 N N . LEU A 1 90 ? 4.876 6.444 -11.940 1.00 94.94 90 LEU A N 1
ATOM 692 C CA . LEU A 1 90 ? 3.582 5.790 -12.166 1.00 94.94 90 LEU A CA 1
ATOM 693 C C . LEU A 1 90 ? 2.484 6.360 -11.260 1.00 94.94 90 LEU A C 1
ATOM 695 O O . LEU A 1 90 ? 1.365 6.565 -11.715 1.00 94.94 90 LEU A O 1
ATOM 699 N N . TYR A 1 91 ? 2.799 6.643 -9.996 1.00 95.75 91 TYR A N 1
ATOM 700 C CA . TYR A 1 91 ? 1.857 7.176 -9.011 1.00 95.75 91 TYR A CA 1
ATOM 701 C C . TYR A 1 91 ? 1.344 8.564 -9.405 1.00 95.75 91 TYR A C 1
ATOM 703 O O . TYR A 1 91 ? 0.136 8.801 -9.430 1.00 95.75 91 TYR A O 1
ATOM 711 N N . HIS A 1 92 ? 2.254 9.453 -9.807 1.00 94.56 92 HIS A N 1
ATOM 712 C CA . HIS A 1 92 ? 1.934 10.813 -10.255 1.00 94.56 92 HIS A CA 1
ATOM 713 C C . HIS A 1 92 ? 1.435 10.890 -11.697 1.00 94.56 92 HIS A C 1
ATOM 715 O O . HIS A 1 92 ? 1.192 11.987 -12.192 1.00 94.56 92 HIS A O 1
ATOM 721 N N . HIS A 1 93 ? 1.259 9.745 -12.364 1.00 91.25 93 HIS A N 1
ATOM 722 C CA . HIS A 1 93 ? 0.814 9.665 -13.755 1.00 91.25 93 HIS A CA 1
ATOM 723 C C . HIS A 1 93 ? 1.673 10.533 -14.693 1.00 91.25 93 HIS A C 1
ATOM 725 O O . HIS A 1 93 ? 1.158 11.270 -15.534 1.00 91.25 93 HIS A O 1
ATOM 731 N N . ASP A 1 94 ? 3.000 10.446 -14.553 1.00 92.31 94 ASP A N 1
ATOM 732 C CA . ASP A 1 94 ? 3.943 11.191 -15.387 1.00 92.31 94 ASP A CA 1
ATOM 733 C C . ASP A 1 94 ? 3.827 10.763 -16.861 1.00 92.31 94 ASP A C 1
ATOM 735 O O . ASP A 1 94 ? 4.239 9.670 -17.261 1.00 92.31 94 ASP A O 1
ATOM 739 N N . GLU A 1 95 ? 3.289 11.654 -17.696 1.00 89.00 95 GLU A N 1
ATOM 740 C CA . GLU A 1 95 ? 3.084 11.421 -19.127 1.00 89.00 95 GLU A CA 1
ATOM 741 C C . GLU A 1 95 ? 4.380 11.216 -19.929 1.00 89.00 95 GLU A C 1
ATOM 743 O O . GLU A 1 95 ? 4.346 10.709 -21.061 1.00 89.00 95 GLU A O 1
ATOM 748 N N . VAL A 1 96 ? 5.521 11.628 -19.373 1.00 92.38 96 VAL A N 1
ATOM 749 C CA . VAL A 1 96 ? 6.845 11.473 -19.983 1.00 92.38 96 VAL A CA 1
ATOM 750 C C . VAL A 1 96 ? 7.429 10.093 -19.673 1.00 92.38 96 VAL A C 1
ATOM 752 O O . VAL A 1 96 ? 8.351 9.645 -20.360 1.00 92.38 96 VAL A O 1
ATOM 755 N N . TYR A 1 97 ? 6.875 9.376 -18.692 1.00 94.69 97 TYR A N 1
ATOM 756 C CA . TYR A 1 97 ? 7.377 8.076 -18.278 1.00 94.69 97 TYR A CA 1
ATOM 757 C C . TYR A 1 97 ? 7.022 6.980 -19.291 1.00 94.69 97 TYR A C 1
ATOM 759 O O . TYR A 1 97 ? 5.915 6.429 -19.336 1.00 94.69 97 TYR A O 1
ATOM 767 N N . ARG A 1 98 ? 8.004 6.681 -20.144 1.00 96.06 98 ARG A N 1
ATOM 768 C CA . ARG A 1 98 ? 7.877 5.774 -21.284 1.00 96.06 98 ARG A CA 1
ATOM 769 C C . ARG A 1 98 ? 8.709 4.517 -21.114 1.00 96.06 98 ARG A C 1
ATOM 771 O O . ARG A 1 98 ? 9.740 4.520 -20.445 1.00 96.06 98 ARG A O 1
ATOM 778 N N . TYR A 1 99 ? 8.264 3.453 -21.767 1.00 96.81 99 TYR A N 1
ATOM 779 C CA . TYR A 1 99 ? 8.973 2.190 -21.808 1.00 96.81 99 TYR A CA 1
ATOM 780 C C . TYR A 1 99 ? 10.279 2.320 -22.596 1.00 96.81 99 TYR A C 1
ATOM 782 O O . TYR A 1 99 ? 10.266 2.626 -23.792 1.00 96.81 99 TYR A O 1
ATOM 790 N N . ASP A 1 100 ? 11.393 2.038 -21.925 1.00 95.00 100 ASP A N 1
ATOM 791 C CA . ASP A 1 100 ? 12.713 1.876 -22.530 1.00 95.00 100 ASP A CA 1
ATOM 792 C C . ASP A 1 100 ? 13.058 0.373 -22.572 1.00 95.00 100 ASP A C 1
ATOM 794 O O . ASP A 1 100 ? 13.178 -0.239 -21.506 1.00 95.00 100 ASP A O 1
ATOM 798 N N . PRO A 1 101 ? 13.224 -0.255 -23.757 1.00 92.81 101 PRO A N 1
ATOM 799 C CA . PRO A 1 101 ? 13.541 -1.683 -23.911 1.00 92.81 101 PRO A CA 1
ATOM 800 C C . PRO A 1 101 ? 15.008 -2.012 -23.559 1.00 92.81 101 PRO A C 1
ATOM 802 O O . PRO A 1 101 ? 15.691 -2.795 -24.221 1.00 92.81 101 PRO A O 1
ATOM 805 N N . ASN A 1 102 ? 15.518 -1.383 -22.510 1.00 95.44 102 ASN A N 1
ATOM 806 C CA . ASN A 1 102 ? 16.827 -1.600 -21.929 1.00 95.44 102 ASN A CA 1
ATOM 807 C C . ASN A 1 102 ? 16.750 -2.756 -20.910 1.00 95.44 102 ASN A C 1
ATOM 809 O O . ASN A 1 102 ? 15.893 -2.726 -20.022 1.00 95.44 102 ASN A O 1
ATOM 813 N N . PRO A 1 103 ? 17.681 -3.732 -20.933 1.00 94.75 103 PRO A N 1
ATOM 814 C CA . PRO A 1 103 ? 17.686 -4.851 -19.988 1.00 94.75 103 PRO A CA 1
ATOM 815 C C . PRO A 1 103 ? 17.659 -4.451 -18.505 1.00 94.75 103 PRO A C 1
ATOM 817 O O . PRO A 1 103 ? 17.100 -5.177 -17.684 1.00 94.75 103 PRO A O 1
ATOM 820 N N . ARG A 1 104 ? 18.267 -3.314 -18.139 1.00 93.81 104 ARG A N 1
ATOM 821 C CA . ARG A 1 104 ? 18.233 -2.793 -16.763 1.00 93.81 104 ARG A CA 1
ATOM 822 C C . ARG A 1 104 ? 16.832 -2.317 -16.394 1.00 93.81 104 ARG A C 1
ATOM 824 O O . ARG A 1 104 ? 16.318 -2.733 -15.366 1.00 93.81 104 ARG A O 1
ATOM 831 N N . PHE A 1 105 ? 16.211 -1.527 -17.266 1.00 93.81 105 PHE A N 1
ATOM 832 C CA . PHE A 1 105 ? 14.861 -1.008 -17.073 1.00 93.81 105 PHE A CA 1
ATOM 833 C C . PHE A 1 105 ? 13.830 -2.141 -16.974 1.00 93.81 105 PHE A C 1
ATOM 835 O O . PHE A 1 105 ? 13.032 -2.186 -16.041 1.00 93.81 105 PHE A O 1
ATOM 842 N N . GLU A 1 106 ? 13.905 -3.125 -17.875 1.00 95.69 106 GLU A N 1
ATOM 843 C CA . GLU A 1 106 ? 13.045 -4.311 -17.817 1.00 95.69 106 GLU A CA 1
ATOM 844 C C . GLU A 1 106 ? 13.225 -5.105 -16.525 1.00 95.69 106 GLU A C 1
ATOM 846 O O . GLU A 1 106 ? 12.245 -5.558 -15.937 1.00 95.69 106 GLU A O 1
ATOM 851 N N . ARG A 1 107 ? 14.473 -5.313 -16.090 1.00 95.00 107 ARG A N 1
ATOM 852 C CA . ARG A 1 107 ? 14.767 -6.029 -14.845 1.00 95.00 107 ARG A CA 1
ATOM 853 C C . ARG A 1 107 ? 14.154 -5.308 -13.650 1.00 95.00 107 ARG A C 1
ATOM 855 O O . ARG A 1 107 ? 13.581 -5.969 -12.790 1.00 95.00 107 ARG A O 1
ATOM 862 N N . ASP A 1 108 ? 14.256 -3.988 -13.613 1.00 94.94 108 ASP A N 1
ATOM 863 C CA . ASP A 1 108 ? 13.739 -3.182 -12.514 1.00 94.94 108 ASP A CA 1
ATOM 864 C C . ASP A 1 108 ? 12.195 -3.220 -12.499 1.00 94.94 108 ASP A C 1
ATOM 866 O O . ASP A 1 108 ? 11.597 -3.445 -11.448 1.00 94.94 108 ASP A O 1
ATOM 870 N N . LEU A 1 109 ? 11.539 -3.171 -13.668 1.00 95.19 109 LEU A N 1
ATOM 871 C CA . LEU A 1 109 ? 10.093 -3.401 -13.788 1.00 95.19 109 LEU A CA 1
ATOM 872 C C . LEU A 1 109 ? 9.664 -4.820 -13.375 1.00 95.19 109 LEU A C 1
ATOM 874 O O . LEU A 1 109 ? 8.643 -4.973 -12.701 1.00 95.19 109 LEU A O 1
ATOM 878 N N . ARG A 1 110 ? 10.427 -5.864 -13.744 1.00 95.31 110 ARG A N 1
ATOM 879 C CA . ARG A 1 110 ? 10.169 -7.244 -13.275 1.00 95.31 110 ARG A CA 1
ATOM 880 C C . ARG A 1 110 ? 10.258 -7.314 -11.769 1.00 95.31 110 ARG A C 1
ATOM 882 O O . ARG A 1 110 ? 9.352 -7.846 -11.150 1.00 95.31 110 ARG A O 1
ATOM 889 N N . LEU A 1 111 ? 11.313 -6.747 -11.195 1.00 93.38 111 LEU A N 1
ATOM 890 C CA . LEU A 1 111 ? 11.521 -6.753 -9.757 1.00 93.38 111 LEU A CA 1
ATOM 891 C C . LEU A 1 111 ? 10.355 -6.071 -9.033 1.00 93.38 111 LEU A C 1
ATOM 893 O O . LEU A 1 111 ? 9.810 -6.641 -8.097 1.00 93.38 111 LEU A O 1
ATOM 897 N N . LEU A 1 112 ? 9.919 -4.897 -9.493 1.00 94.50 112 LEU A N 1
ATOM 898 C CA . LEU A 1 112 ? 8.783 -4.188 -8.897 1.00 94.50 112 LEU A CA 1
ATOM 899 C C . LEU A 1 112 ? 7.473 -4.984 -8.977 1.00 94.50 112 LEU A C 1
ATOM 901 O O . LEU A 1 112 ? 6.699 -4.996 -8.020 1.00 94.50 112 LEU A O 1
ATOM 905 N N . ARG A 1 113 ? 7.231 -5.674 -10.094 1.00 95.44 113 ARG A N 1
ATOM 906 C CA . ARG A 1 113 ? 6.077 -6.564 -10.265 1.00 95.44 113 ARG A CA 1
ATOM 907 C C . ARG A 1 113 ? 6.173 -7.805 -9.380 1.00 95.44 113 ARG A C 1
ATOM 909 O O . ARG A 1 113 ? 5.208 -8.148 -8.710 1.00 95.44 113 ARG A O 1
ATOM 916 N N . ASP A 1 114 ? 7.325 -8.465 -9.361 1.00 93.19 114 ASP A N 1
ATOM 917 C CA . ASP A 1 114 ? 7.545 -9.718 -8.633 1.00 93.19 114 ASP A CA 1
ATOM 918 C C . ASP A 1 114 ? 7.532 -9.491 -7.110 1.00 93.19 114 ASP A C 1
ATOM 920 O O . ASP A 1 114 ? 7.133 -10.373 -6.355 1.00 93.19 114 ASP A O 1
ATOM 924 N N . LEU A 1 115 ? 7.889 -8.283 -6.658 1.00 89.88 115 LEU A N 1
ATOM 925 C CA . LEU A 1 115 ? 7.717 -7.826 -5.274 1.00 89.88 115 LEU A CA 1
ATOM 926 C C . LEU A 1 115 ? 6.278 -7.376 -4.948 1.00 89.88 115 LEU A C 1
ATOM 928 O O . LEU A 1 115 ? 5.980 -7.079 -3.794 1.00 89.88 115 LEU A O 1
ATOM 932 N N . GLY A 1 116 ? 5.382 -7.325 -5.938 1.00 92.25 116 GLY A N 1
ATOM 933 C CA . GLY A 1 116 ? 3.965 -7.006 -5.748 1.00 92.25 116 GLY A CA 1
ATOM 934 C C . GLY A 1 116 ? 3.630 -5.514 -5.673 1.00 92.25 116 GLY A C 1
ATOM 935 O O . GLY A 1 116 ? 2.541 -5.166 -5.216 1.00 92.25 116 GLY A O 1
ATOM 936 N N . TYR A 1 117 ? 4.522 -4.619 -6.109 1.00 93.62 117 TYR A N 1
ATOM 937 C CA . TYR A 1 117 ? 4.249 -3.173 -6.163 1.00 93.62 117 TYR A CA 1
ATOM 938 C C . TYR A 1 117 ? 3.490 -2.749 -7.427 1.00 93.62 117 TYR A C 1
ATOM 940 O O . TYR A 1 117 ? 2.782 -1.742 -7.416 1.00 93.62 117 TYR A O 1
ATOM 948 N N . LEU A 1 118 ? 3.618 -3.523 -8.506 1.00 96.56 118 LEU A N 1
ATOM 949 C CA . LEU A 1 118 ? 2.889 -3.335 -9.762 1.00 96.56 118 LEU A CA 1
ATOM 950 C C . LEU A 1 118 ? 1.845 -4.438 -9.925 1.00 96.56 118 LEU A C 1
ATOM 952 O O . LEU A 1 118 ? 2.075 -5.575 -9.507 1.00 96.56 118 LEU A O 1
ATOM 956 N N . GLU A 1 119 ? 0.707 -4.108 -10.533 1.00 96.06 119 GLU A N 1
ATOM 957 C CA . GLU A 1 119 ? -0.264 -5.119 -10.958 1.00 96.06 119 GLU A CA 1
ATOM 958 C C . GLU A 1 119 ? 0.383 -6.109 -11.937 1.00 96.06 119 GLU A C 1
ATOM 960 O O . GLU A 1 119 ? 1.436 -5.847 -12.517 1.00 96.06 119 GLU A O 1
ATOM 965 N N . LEU A 1 120 ? -0.218 -7.285 -12.117 1.00 94.56 120 LEU A N 1
ATOM 966 C CA . LEU A 1 120 ? 0.341 -8.285 -13.020 1.00 94.56 120 LEU A CA 1
ATOM 967 C C . LEU A 1 120 ? 0.256 -7.797 -14.475 1.00 94.56 120 LEU A C 1
ATOM 969 O O . LEU A 1 120 ? -0.831 -7.571 -14.998 1.00 94.56 120 LEU A O 1
ATOM 973 N N . PHE A 1 121 ? 1.403 -7.710 -15.149 1.00 94.31 121 PHE A N 1
ATOM 974 C CA . PHE A 1 121 ? 1.493 -7.427 -16.582 1.00 94.31 121 PHE A CA 1
ATOM 975 C C . PHE A 1 121 ? 2.624 -8.229 -17.236 1.0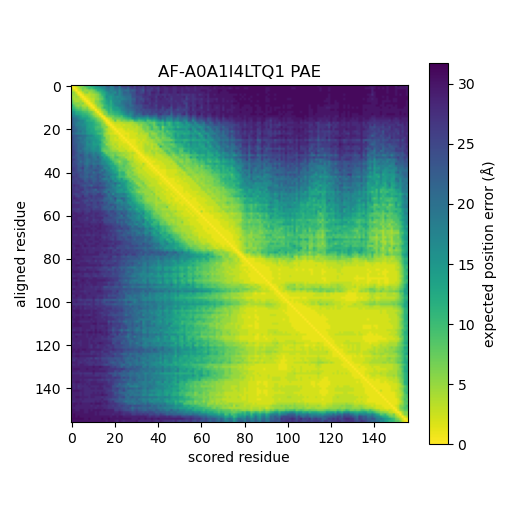0 94.31 121 PHE A C 1
ATOM 977 O O . PHE A 1 121 ? 3.569 -8.698 -16.577 1.00 94.31 121 PHE A O 1
ATOM 984 N N . HIS A 1 122 ? 2.549 -8.362 -18.559 1.00 93.06 122 HIS A N 1
ATOM 985 C CA . HIS A 1 122 ? 3.604 -8.969 -19.357 1.00 93.06 122 HIS A CA 1
ATOM 986 C C . HIS A 1 122 ? 4.439 -7.881 -20.025 1.00 93.06 122 HIS A C 1
ATOM 988 O O . HIS A 1 122 ? 3.963 -7.138 -20.872 1.00 93.06 122 HIS A O 1
ATOM 994 N N . ILE A 1 123 ? 5.730 -7.835 -19.695 1.00 92.69 123 ILE A N 1
ATOM 995 C CA . ILE A 1 123 ? 6.678 -6.889 -20.310 1.00 92.69 123 ILE A CA 1
ATOM 996 C C . ILE A 1 123 ? 6.749 -7.058 -21.833 1.00 92.69 123 ILE A C 1
ATOM 998 O O . ILE A 1 123 ? 6.973 -6.090 -22.545 1.00 92.69 123 ILE A O 1
ATOM 1002 N N . ARG A 1 124 ? 6.507 -8.273 -22.342 1.00 91.69 124 ARG A N 1
ATOM 1003 C CA . ARG A 1 124 ? 6.489 -8.562 -23.786 1.00 91.69 124 ARG A CA 1
ATOM 1004 C C . ARG A 1 124 ? 5.389 -7.814 -24.546 1.00 91.69 124 ARG A C 1
ATOM 1006 O O . ARG A 1 124 ? 5.504 -7.687 -25.760 1.00 91.69 124 ARG A O 1
ATOM 1013 N N . ASP A 1 125 ? 4.359 -7.338 -23.850 1.00 94.31 125 ASP A N 1
ATOM 1014 C CA . ASP A 1 125 ? 3.260 -6.582 -24.454 1.00 94.31 125 ASP A CA 1
ATOM 1015 C C . ASP A 1 125 ? 3.613 -5.094 -24.620 1.00 94.31 125 ASP A C 1
ATOM 1017 O O . ASP A 1 125 ? 2.909 -4.371 -25.325 1.00 94.31 125 ASP A O 1
ATOM 1021 N N . LEU A 1 126 ? 4.706 -4.639 -23.994 1.00 94.94 126 LEU A N 1
ATOM 1022 C CA . LEU A 1 126 ? 5.185 -3.264 -24.069 1.00 94.94 126 LEU A CA 1
ATOM 1023 C C . LEU A 1 126 ? 6.066 -3.062 -25.300 1.00 94.94 126 LEU A C 1
ATOM 1025 O O . LEU A 1 126 ? 6.950 -3.863 -25.613 1.00 94.94 126 LEU A O 1
ATOM 1029 N N . ARG A 1 127 ? 5.848 -1.943 -25.984 1.00 95.50 127 ARG A N 1
ATOM 1030 C CA . ARG A 1 127 ? 6.657 -1.494 -27.116 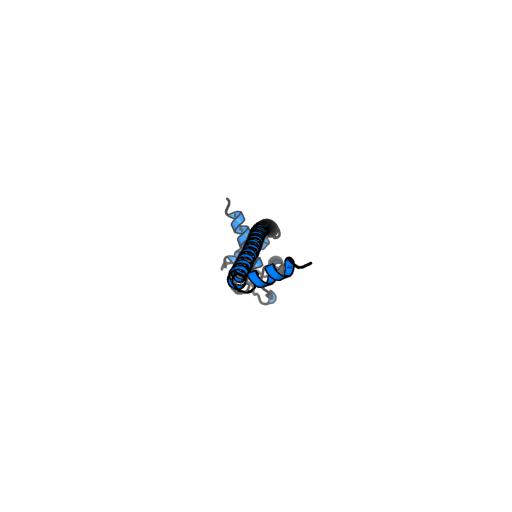1.00 95.50 127 ARG A CA 1
ATOM 1031 C C . ARG A 1 127 ? 7.487 -0.290 -26.715 1.00 95.50 127 ARG A C 1
ATOM 1033 O O . ARG A 1 127 ? 7.095 0.508 -25.867 1.00 95.50 127 ARG A O 1
ATOM 1040 N N . ALA A 1 128 ? 8.657 -0.157 -27.334 1.00 96.00 128 ALA A N 1
ATOM 1041 C CA . ALA A 1 128 ? 9.544 0.977 -27.097 1.00 96.00 128 ALA A CA 1
ATOM 1042 C C . ALA A 1 128 ? 8.787 2.306 -27.271 1.00 96.00 128 ALA A C 1
ATOM 1044 O O . ALA A 1 128 ? 8.152 2.528 -28.301 1.00 96.00 128 ALA A O 1
ATOM 1045 N N . GLY A 1 129 ? 8.862 3.178 -26.264 1.00 94.19 129 GLY A N 1
ATOM 1046 C CA . GLY A 1 129 ? 8.186 4.477 -26.258 1.00 94.19 129 GLY A CA 1
ATOM 1047 C C . GLY A 1 129 ? 6.735 4.471 -25.763 1.00 94.19 129 GLY A C 1
ATOM 1048 O O . GLY A 1 129 ? 6.164 5.561 -25.622 1.00 94.19 129 GLY A O 1
ATOM 1049 N N . ASP A 1 130 ? 6.150 3.305 -25.462 1.00 95.94 130 ASP A N 1
ATOM 1050 C CA . ASP A 1 130 ? 4.818 3.207 -24.857 1.00 95.94 130 ASP A CA 1
ATOM 1051 C C . ASP A 1 130 ? 4.763 4.005 -23.553 1.00 95.94 130 ASP A C 1
ATOM 1053 O O . ASP A 1 130 ? 5.686 3.949 -22.740 1.00 95.94 130 ASP A O 1
ATOM 1057 N N . LYS A 1 131 ? 3.671 4.742 -23.335 1.00 95.75 131 LYS A N 1
ATOM 1058 C CA . LYS A 1 131 ? 3.412 5.407 -22.055 1.00 95.75 131 LYS A CA 1
ATOM 1059 C C . LYS A 1 131 ? 3.096 4.343 -21.009 1.00 95.75 131 LYS A C 1
ATOM 1061 O O . LYS A 1 131 ? 2.133 3.594 -21.156 1.00 95.75 131 LYS A O 1
ATOM 1066 N N . LEU A 1 132 ? 3.907 4.265 -19.958 1.00 94.75 132 LEU A N 1
ATOM 1067 C CA . LEU A 1 132 ? 3.767 3.203 -18.958 1.00 94.75 132 LEU A CA 1
ATOM 1068 C C . LEU A 1 132 ? 2.554 3.408 -18.059 1.00 94.75 132 LEU A C 1
ATOM 1070 O O . LEU A 1 132 ? 1.930 2.430 -17.663 1.00 94.75 132 LEU A O 1
ATOM 1074 N N . VAL A 1 133 ? 2.187 4.663 -17.815 1.00 94.44 133 VAL A N 1
ATOM 1075 C CA . VAL A 1 133 ? 1.002 5.046 -17.036 1.00 94.44 133 VAL A CA 1
ATOM 1076 C C . VAL A 1 133 ? -0.307 4.514 -17.633 1.00 94.44 133 VAL A C 1
ATOM 1078 O O . VAL A 1 133 ? -1.251 4.264 -16.898 1.00 94.44 133 VAL A O 1
ATOM 1081 N N . ASP A 1 134 ? -0.348 4.259 -18.946 1.00 93.94 134 ASP A N 1
ATOM 1082 C CA . ASP A 1 134 ? -1.531 3.720 -19.636 1.00 93.94 134 ASP A CA 1
ATOM 1083 C C . ASP A 1 134 ? -1.577 2.181 -19.628 1.00 93.94 134 ASP A C 1
ATOM 1085 O O . ASP A 1 134 ? -2.563 1.571 -20.050 1.00 93.94 134 ASP A O 1
ATOM 1089 N N . LYS A 1 135 ? -0.470 1.533 -19.249 1.00 94.44 135 LYS A N 1
ATOM 1090 C CA . LYS A 1 135 ? -0.250 0.087 -19.419 1.00 94.44 135 LYS A CA 1
ATOM 1091 C C . LYS A 1 135 ? -0.004 -0.645 -18.110 1.00 94.44 135 LYS A C 1
ATOM 1093 O O . LYS A 1 135 ? -0.189 -1.859 -18.058 1.00 94.44 135 LYS A O 1
ATOM 1098 N N . ILE A 1 136 ? 0.453 0.065 -17.086 1.00 95.19 136 ILE A N 1
ATOM 1099 C CA . ILE A 1 136 ? 0.869 -0.495 -15.807 1.00 95.19 136 ILE A CA 1
ATOM 1100 C C . ILE A 1 136 ? 0.208 0.305 -14.696 1.00 95.19 136 ILE A C 1
ATOM 1102 O O . ILE A 1 136 ? 0.348 1.523 -14.630 1.00 95.19 136 ILE A O 1
ATOM 1106 N N . ASN A 1 137 ? -0.423 -0.410 -13.771 1.00 95.25 137 ASN A N 1
ATOM 1107 C CA . ASN A 1 137 ? -0.989 0.170 -12.565 1.00 95.25 137 ASN A CA 1
ATOM 1108 C C . ASN A 1 137 ? -0.178 -0.233 -11.333 1.00 95.25 137 ASN A C 1
ATOM 1110 O O . ASN A 1 137 ? 0.417 -1.314 -11.269 1.00 95.25 137 ASN A O 1
ATOM 1114 N N . LEU A 1 138 ? -0.211 0.628 -10.320 1.00 96.12 138 LEU A N 1
ATOM 1115 C CA . LEU A 1 138 ? 0.306 0.318 -8.991 1.00 96.12 138 LEU A CA 1
ATOM 1116 C C . LEU A 1 138 ? -0.710 -0.497 -8.194 1.00 96.12 138 LEU A C 1
ATOM 1118 O O . LEU A 1 138 ? -1.898 -0.162 -8.166 1.00 96.12 138 LEU A O 1
ATOM 1122 N N . THR A 1 139 ? -0.224 -1.489 -7.451 1.00 95.81 139 THR A N 1
ATOM 1123 C CA . THR A 1 139 ? -1.030 -2.152 -6.419 1.00 95.81 139 THR A CA 1
ATOM 1124 C C . THR A 1 139 ? -1.266 -1.204 -5.236 1.00 95.81 139 THR A C 1
ATOM 1126 O O . THR A 1 139 ? -0.565 -0.194 -5.097 1.00 95.81 139 THR A O 1
ATOM 1129 N N . PRO A 1 140 ? -2.198 -1.523 -4.317 1.00 93.75 140 PRO A N 1
ATOM 1130 C CA . PRO A 1 140 ? -2.347 -0.764 -3.075 1.00 93.75 140 PRO A CA 1
ATOM 1131 C C . PRO A 1 140 ? -1.038 -0.639 -2.280 1.00 93.75 140 PRO A C 1
ATOM 1133 O O . PRO A 1 140 ? -0.760 0.417 -1.720 1.00 93.75 140 PRO A O 1
ATOM 1136 N N . LEU A 1 141 ? -0.201 -1.683 -2.284 1.00 87.75 141 LEU A N 1
ATOM 1137 C CA . LEU A 1 141 ? 1.106 -1.662 -1.627 1.00 87.75 141 LEU A CA 1
ATOM 1138 C C . LEU A 1 141 ? 2.085 -0.707 -2.325 1.00 87.75 141 LEU A C 1
ATOM 1140 O O . LEU A 1 141 ? 2.804 0.029 -1.651 1.00 87.75 141 LEU A O 1
ATOM 1144 N N . GLY A 1 142 ? 2.105 -0.699 -3.662 1.00 91.50 142 GLY A N 1
ATOM 1145 C CA . GLY A 1 142 ? 2.918 0.236 -4.444 1.00 91.50 142 GLY A CA 1
ATOM 1146 C C . GLY A 1 142 ? 2.564 1.696 -4.161 1.00 91.50 142 GLY A C 1
ATOM 1147 O O . GLY A 1 142 ? 3.462 2.506 -3.947 1.00 91.50 142 GLY A O 1
ATOM 1148 N N . LYS A 1 143 ? 1.264 2.013 -4.083 1.00 93.38 143 LYS A N 1
ATOM 1149 C CA . LYS A 1 143 ? 0.768 3.359 -3.736 1.00 93.38 143 LYS A CA 1
ATOM 1150 C C . LYS A 1 143 ? 1.167 3.761 -2.318 1.00 93.38 143 LYS A C 1
ATOM 1152 O O . LYS A 1 143 ? 1.792 4.801 -2.133 1.00 93.38 143 LYS A O 1
ATOM 1157 N N . LEU A 1 144 ? 0.903 2.884 -1.345 1.00 88.94 144 LEU A N 1
ATOM 1158 C CA . LEU A 1 144 ? 1.250 3.111 0.058 1.00 88.94 144 LEU A CA 1
ATOM 1159 C C . LEU A 1 144 ? 2.745 3.404 0.239 1.00 88.94 144 LEU A C 1
ATOM 1161 O O . LEU A 1 144 ? 3.118 4.271 1.023 1.00 88.94 144 LEU A O 1
ATOM 1165 N N . LEU A 1 145 ? 3.618 2.697 -0.483 1.00 88.50 145 LEU A N 1
ATOM 1166 C CA . LEU A 1 145 ? 5.059 2.912 -0.384 1.00 88.50 145 LEU A CA 1
ATOM 1167 C C . LEU A 1 145 ? 5.476 4.318 -0.849 1.00 88.50 145 LEU A C 1
ATOM 1169 O O . LEU A 1 145 ? 6.319 4.943 -0.202 1.00 88.50 145 LEU A O 1
ATOM 1173 N N . VAL A 1 146 ? 4.893 4.810 -1.946 1.00 90.69 146 VAL A N 1
ATOM 1174 C CA . VAL A 1 146 ? 5.148 6.169 -2.450 1.00 90.69 146 VAL A CA 1
ATOM 1175 C C . VAL A 1 146 ? 4.652 7.203 -1.437 1.00 90.69 146 VAL A C 1
ATOM 1177 O O . VAL A 1 146 ? 5.427 8.061 -1.019 1.00 90.69 146 VAL A O 1
ATOM 1180 N N . GLU A 1 147 ? 3.421 7.050 -0.945 1.00 90.06 147 GLU A N 1
ATOM 1181 C CA . GLU A 1 147 ? 2.825 7.939 0.061 1.00 90.06 147 GLU A CA 1
ATOM 1182 C C . GLU A 1 147 ? 3.669 8.018 1.345 1.00 90.06 147 GLU A C 1
ATOM 1184 O O . GLU A 1 147 ? 3.986 9.109 1.823 1.00 90.06 147 GLU A O 1
ATOM 1189 N N . LEU A 1 148 ? 4.088 6.869 1.888 1.00 85.50 148 LEU A N 1
ATOM 1190 C CA . LEU A 1 148 ? 4.923 6.803 3.093 1.00 85.50 148 LEU A CA 1
ATOM 1191 C C . LEU A 1 148 ? 6.286 7.472 2.899 1.00 85.50 148 LEU A C 1
ATOM 1193 O O . LEU A 1 148 ? 6.854 8.024 3.850 1.00 85.50 148 LEU A O 1
ATOM 1197 N N . ARG A 1 149 ? 6.847 7.416 1.685 1.00 82.62 149 ARG A N 1
ATOM 1198 C CA . ARG A 1 149 ? 8.104 8.103 1.402 1.00 82.62 149 ARG A CA 1
ATOM 1199 C C . ARG A 1 149 ? 7.903 9.610 1.362 1.00 82.62 149 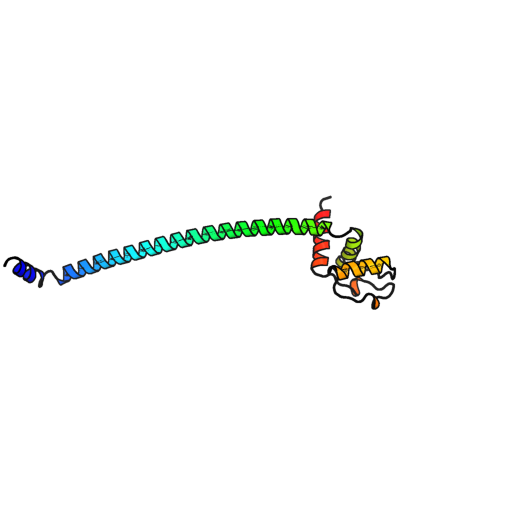ARG A C 1
ATOM 1201 O O . ARG A 1 149 ? 8.643 10.317 2.045 1.00 82.62 149 ARG A O 1
ATOM 1208 N N . GLU A 1 150 ? 6.906 10.077 0.624 1.00 85.00 150 GLU A N 1
ATOM 1209 C CA . GLU A 1 150 ? 6.637 11.503 0.419 1.00 85.00 150 GLU A CA 1
ATOM 1210 C C . GLU A 1 150 ? 6.261 12.208 1.726 1.00 85.00 150 GLU A C 1
ATOM 1212 O O . GLU A 1 150 ? 6.804 13.272 2.031 1.00 85.00 150 GLU A O 1
ATOM 1217 N N . GLN A 1 151 ? 5.450 11.567 2.576 1.00 81.50 151 GLN A N 1
ATOM 1218 C CA . GLN A 1 151 ? 5.152 12.051 3.933 1.00 81.50 151 GLN A CA 1
ATOM 1219 C C . GLN A 1 151 ? 6.417 12.259 4.774 1.00 81.50 151 GLN A C 1
ATOM 1221 O O . GLN A 1 151 ? 6.482 13.143 5.624 1.00 81.50 151 GLN A O 1
ATOM 1226 N N . GLY A 1 152 ? 7.438 11.436 4.541 1.00 66.81 152 GLY A N 1
ATOM 1227 C CA . GLY A 1 152 ? 8.702 11.501 5.248 1.00 66.81 152 GLY A CA 1
ATOM 1228 C C . GLY A 1 152 ? 9.777 12.371 4.593 1.00 66.81 152 GLY A C 1
ATOM 1229 O O . GLY A 1 152 ? 10.843 12.510 5.192 1.00 66.81 152 GLY A O 1
ATOM 1230 N N . GLU A 1 153 ? 9.539 12.894 3.389 1.00 60.50 153 GLU A N 1
ATOM 1231 C CA . GLU A 1 153 ? 10.420 13.825 2.667 1.00 60.50 153 GLU A CA 1
ATOM 1232 C C . GLU A 1 153 ? 9.902 15.276 2.733 1.00 60.50 153 GLU A C 1
ATOM 1234 O O . GLU A 1 153 ? 10.702 16.200 2.614 1.00 60.50 153 GLU A O 1
ATOM 1239 N N . GLY A 1 154 ? 8.615 15.485 3.053 1.00 48.72 154 GLY A N 1
ATOM 1240 C CA . GLY A 1 154 ? 7.987 16.798 3.289 1.00 48.72 154 GLY A CA 1
ATOM 1241 C C . GLY A 1 154 ? 8.389 17.536 4.580 1.00 48.72 154 GLY A C 1
ATOM 1242 O O . GLY A 1 154 ? 7.854 18.606 4.856 1.00 48.72 154 GLY A O 1
ATOM 1243 N N . CYS A 1 155 ? 9.334 17.002 5.361 1.00 34.72 155 CYS A N 1
ATOM 1244 C CA . CYS A 1 155 ? 10.005 17.706 6.463 1.00 34.72 155 CYS A CA 1
ATOM 1245 C C . CYS A 1 155 ? 11.423 18.125 6.036 1.00 34.72 155 CYS A C 1
ATOM 1247 O O . CYS A 1 155 ? 12.416 17.621 6.572 1.00 34.72 155 CYS A O 1
ATOM 1249 N N . LYS A 1 156 ? 11.521 19.020 5.053 1.00 36.38 156 LYS A N 1
ATOM 1250 C CA . LYS A 1 156 ? 12.736 19.783 4.745 1.00 36.38 156 LYS A CA 1
ATOM 1251 C C . LYS A 1 156 ? 12.388 21.224 4.422 1.00 36.38 156 LYS A C 1
ATOM 1253 O O . LYS A 1 156 ? 11.404 21.425 3.681 1.00 36.38 156 LYS A O 1
#

pLDDT: mean 81.06, std 16.27, range [34.72, 96.81]

Sequence (156 aa):
MENNVLAAVISGILGGGVVSALLTQILQKKKTQADISRVEAETEHLQTQTLLLQKELKGVQSEVNITQEKINTLVKYTLAFYLLEHLSKLYHHDEVYRYDPNPRFERDLRLLRDLGYLELFHIRDLRAGDKLVDKINLTPLGKLLVELREQGEGCK

Secondary structure (DSSP, 8-state):
--HHHHHHHHHHHHTHHHHHHHHHHHHHHHHHHHHHHHHHHHHHHHHHHHHHHHHHHHHHHHHHHHHHHHHHHHHHHHS-HHHHHHHHHHHTT-TT-B----HHHHHHHHHHHHTTSB-S--GGG--TT-BGGGT--B-HHHHHHHHHHHHTTS--

Foldseek 3Di:
DPVVVVVVVVCPPPPCPVVVVVVVVVVVVVVVVVVVVVVVVVVVVVVVVVVVVVVVVVVVVVVVVVVVVVVLVCLLPVDDPVLLVLLLCLLVQPQQAFDDPDPVSVVSVVVCVVVQQKDDDDPVVGDGGHRVNVPIHTDPSSNSNNVSNVVVVVPD

Radius of gyration: 39.76 Å; Cα contacts (8 Å, |Δi|>4): 83; chains: 1; bounding box: 78×50×106 Å

Nearest PDB structures (foldseek):
  7vnq-assembly1_A  TM=2.026E-01  e=5.038E+00  Homo sapiens

Mean predicted aligned error: 14.13 Å

Solvent-accessible surface area (backbone atoms only — not comparable to full-atom values): 8844 Å² total; per-residue (Å²): 143,66,74,71,58,58,57,54,56,62,42,61,78,81,42,42,69,64,53,49,52,50,51,52,52,52,50,47,50,52,49,53,50,52,52,50,54,48,51,48,51,52,50,53,51,50,52,52,51,52,54,50,51,54,50,50,52,53,50,51,52,51,52,51,50,55,50,49,52,52,49,52,55,50,58,57,67,71,60,57,71,74,62,48,51,56,50,43,40,47,71,71,53,37,84,80,46,47,40,58,91,42,74,66,54,50,49,52,53,47,50,41,33,78,72,50,29,29,49,94,78,63,73,86,78,61,48,78,64,39,52,38,52,85,74,53,52,66,25,76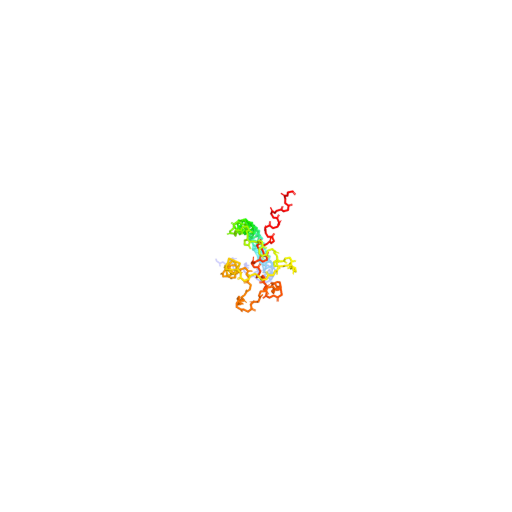,62,30,48,51,49,46,52,56,42,50,68,69,58,73,81,117

Organism: NCBI:txid44574